Protein AF-A0A8J7N7U1-F1 (afdb_monomer)

Foldseek 3Di:
DA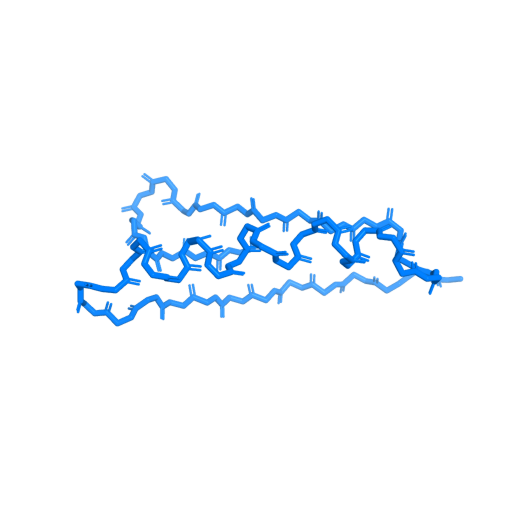DDDDDKFADDPPCLVVVVVVLVVVQVVLCVDVRCPDDDWDADPVHRRIID

Nearest PDB structures (foldseek):
  1x7v-assembly3_C  TM=9.942E-01  e=2.379E-02  Pseudomonas aeruginosa
  4zos-assembly1_C  TM=9.362E-01  e=4.449E-02  Yersinia enterocolitica subsp. enterocolitica 8081
  4zos-assembly2_B  TM=9.329E-01  e=1.025E-01  Yersinia enterocolitica subsp. enterocolitica 808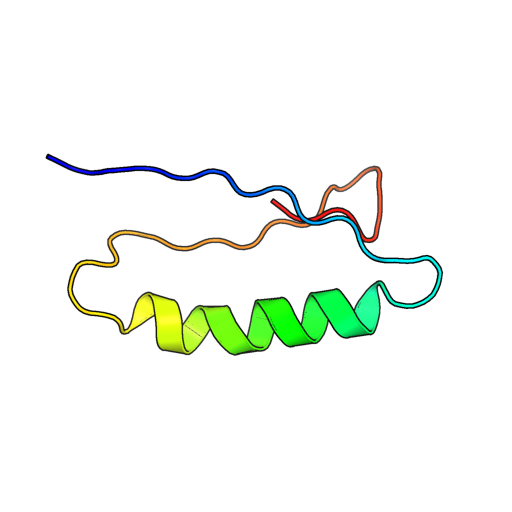1
  3e8o-assembly1_B  TM=9.232E-01  e=8.321E-02  Deinococcus radiodurans
  2omo-assembly4_E  TM=9.376E-01  e=2.363E-01  Nitrosomonas europaea

Mean predicted aligned error: 2.2 Å

Solvent-accessible surface area (backbone atoms only — not comparable to full-atom values): 3400 Å² total; per-residue (Å²): 138,88,86,88,85,89,57,82,46,73,44,57,93,95,31,35,66,62,48,50,53,55,53,58,65,47,45,64,62,52,57,69,37,91,86,49,86,79,82,77,85,43,69,43,90,90,42,84,40,31,34,66

Sequence (52 aa):
MALTIVAELIARPGREDDLREALKAIVPPTLAEPGCIRYDMHEDNLRPGHFI

Radius of gyration: 12.23 Å; Cα contacts (8 Å, |Δi|>4): 47; chains: 1; bounding box: 37×16×30 Å

pLDDT: mean 96.82, std 2.01, range [84.81, 98.19]

Structure (mmCIF, N/CA/C/O backbone):
data_AF-A0A8J7N7U1-F1
#
_entry.id   AF-A0A8J7N7U1-F1
#
loop_
_atom_site.group_PDB
_atom_site.id
_atom_site.type_symbol
_atom_site.label_atom_id
_atom_site.label_alt_id
_atom_site.label_comp_id
_atom_site.label_asym_id
_atom_site.label_entity_id
_atom_site.label_seq_id
_atom_site.pdbx_PDB_ins_code
_atom_site.Cartn_x
_atom_site.Cartn_y
_atom_site.Cartn_z
_atom_site.occupancy
_atom_site.B_iso_or_equiv
_atom_site.auth_seq_id
_atom_site.auth_comp_id
_atom_site.auth_asym_id
_atom_site.auth_atom_id
_atom_site.pdbx_PDB_model_num
ATOM 1 N N . MET A 1 1 ? 19.758 11.593 -6.226 1.00 84.81 1 MET A N 1
ATOM 2 C CA . MET A 1 1 ? 19.238 11.774 -4.854 1.00 84.81 1 MET A CA 1
ATOM 3 C C . MET A 1 1 ? 17.815 11.242 -4.842 1.00 84.81 1 MET A C 1
ATOM 5 O O . MET A 1 1 ? 17.099 11.553 -5.783 1.00 84.81 1 MET A O 1
ATOM 9 N N . ALA A 1 2 ? 17.444 10.396 -3.879 1.00 93.31 2 ALA A N 1
ATOM 10 C CA . ALA A 1 2 ? 16.102 9.811 -3.787 1.00 93.31 2 ALA A CA 1
ATOM 11 C C . ALA A 1 2 ? 15.241 10.605 -2.791 1.00 93.31 2 ALA A C 1
ATOM 13 O O . ALA A 1 2 ? 15.773 11.101 -1.798 1.00 93.31 2 ALA A O 1
ATOM 14 N N . LEU A 1 3 ? 13.939 10.720 -3.063 1.00 96.56 3 LEU A N 1
ATOM 15 C CA . LEU A 1 3 ? 12.950 11.305 -2.157 1.00 96.56 3 LEU A CA 1
ATOM 16 C C . LEU A 1 3 ? 12.049 10.186 -1.632 1.00 96.56 3 LEU A C 1
ATOM 18 O O . LEU A 1 3 ? 11.534 9.399 -2.421 1.00 96.56 3 LEU A O 1
ATOM 22 N N . THR A 1 4 ? 11.845 10.151 -0.319 1.00 97.31 4 THR A N 1
ATOM 23 C CA . THR A 1 4 ? 10.912 9.227 0.333 1.00 97.31 4 THR A CA 1
ATOM 24 C C . THR A 1 4 ? 9.767 10.031 0.931 1.00 97.31 4 THR A C 1
ATOM 26 O O . THR A 1 4 ? 10.007 11.016 1.628 1.00 97.31 4 THR A O 1
ATOM 29 N N . ILE A 1 5 ? 8.535 9.605 0.662 1.00 97.12 5 ILE A N 1
ATOM 30 C CA . ILE A 1 5 ? 7.306 10.209 1.183 1.00 97.12 5 ILE A CA 1
ATOM 31 C C . ILE A 1 5 ? 6.587 9.150 2.020 1.00 97.12 5 ILE A C 1
ATOM 33 O O . ILE A 1 5 ? 6.513 7.996 1.607 1.00 97.12 5 ILE A O 1
ATOM 37 N N . VAL A 1 6 ? 6.070 9.551 3.181 1.00 97.25 6 VAL A N 1
ATOM 38 C CA . VAL A 1 6 ? 5.168 8.744 4.013 1.00 97.25 6 VAL A CA 1
ATOM 39 C C . VAL A 1 6 ? 3.835 9.478 4.054 1.00 97.25 6 VAL A C 1
ATOM 41 O O . VAL A 1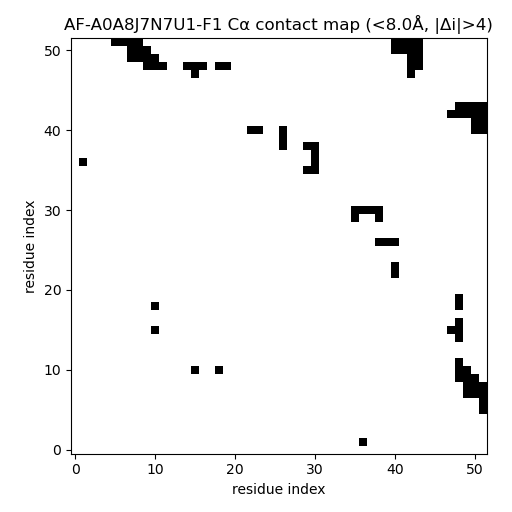 6 ? 3.800 10.643 4.454 1.00 97.25 6 VAL A O 1
ATOM 44 N N . ALA A 1 7 ? 2.769 8.835 3.586 1.00 96.38 7 ALA A N 1
ATOM 45 C CA . ALA A 1 7 ? 1.442 9.431 3.504 1.00 96.38 7 ALA A CA 1
ATOM 46 C C . ALA A 1 7 ? 0.480 8.652 4.398 1.00 96.38 7 ALA A C 1
ATOM 48 O O . ALA A 1 7 ? 0.302 7.459 4.210 1.00 96.38 7 ALA A O 1
ATOM 49 N N . GLU A 1 8 ? -0.161 9.331 5.347 1.00 96.94 8 GLU A N 1
ATOM 50 C CA . GLU A 1 8 ? -1.152 8.702 6.223 1.00 96.94 8 GLU A CA 1
ATOM 51 C C . GLU A 1 8 ? -2.561 8.910 5.659 1.00 96.94 8 GLU A C 1
ATOM 53 O O . GLU A 1 8 ? -2.975 10.042 5.387 1.00 96.94 8 GLU A O 1
ATOM 58 N N . LEU A 1 9 ? -3.314 7.822 5.496 1.00 97.75 9 LEU A N 1
ATOM 59 C CA . LEU A 1 9 ? -4.701 7.852 5.042 1.00 97.75 9 LEU A CA 1
ATOM 60 C C . LEU A 1 9 ? -5.599 7.104 6.023 1.00 97.75 9 LEU A C 1
ATOM 62 O O . LEU A 1 9 ? -5.416 5.918 6.283 1.00 97.75 9 LEU A O 1
ATOM 66 N N . ILE A 1 10 ? -6.615 7.796 6.538 1.00 98.12 10 ILE A N 1
ATOM 67 C CA . ILE A 1 10 ? -7.591 7.237 7.478 1.00 98.12 10 ILE A CA 1
ATOM 68 C C . ILE A 1 10 ? -8.944 7.137 6.773 1.00 98.12 10 ILE A C 1
ATOM 70 O O . ILE A 1 10 ? -9.496 8.140 6.307 1.00 98.12 10 ILE A O 1
ATOM 74 N N . ALA A 1 11 ? -9.487 5.924 6.698 1.00 98.12 11 ALA A N 1
ATOM 75 C CA . ALA A 1 11 ? -10.814 5.673 6.166 1.00 98.12 11 ALA A CA 1
ATOM 76 C C . ALA A 1 11 ? -11.885 6.365 7.017 1.00 98.12 11 ALA A C 1
ATOM 78 O O . ALA A 1 11 ? -11.796 6.462 8.242 1.00 98.12 11 ALA A O 1
ATOM 79 N N . ARG A 1 12 ? -12.954 6.815 6.357 1.00 97.94 12 ARG A N 1
ATOM 80 C CA . ARG A 1 12 ? -14.185 7.152 7.080 1.00 97.94 12 ARG A CA 1
ATOM 81 C C . ARG A 1 12 ? -14.816 5.859 7.619 1.00 97.94 12 ARG A C 1
ATOM 83 O O . ARG A 1 12 ? -14.686 4.838 6.945 1.00 97.94 12 ARG A O 1
ATOM 90 N N . PRO A 1 13 ? -15.545 5.908 8.750 1.00 96.50 13 PRO A N 1
ATOM 91 C CA . PRO A 1 13 ? -16.197 4.724 9.308 1.00 96.50 13 PRO A CA 1
ATOM 92 C C . PRO A 1 13 ? -17.062 4.002 8.270 1.00 96.50 13 PRO A C 1
ATOM 94 O O . PRO A 1 13 ? -17.908 4.634 7.627 1.00 96.50 13 PRO A O 1
ATOM 97 N N . GLY A 1 14 ? -16.844 2.697 8.106 1.00 97.06 14 GLY A N 1
ATOM 98 C CA . GL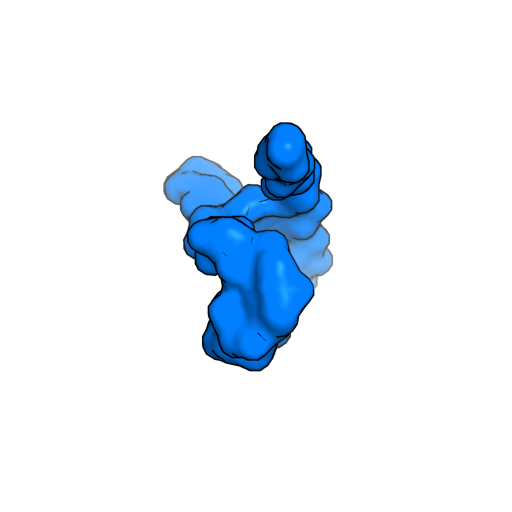Y A 1 14 ? -17.561 1.860 7.141 1.00 97.06 14 GLY A CA 1
ATOM 99 C C . GLY A 1 14 ? -17.075 1.983 5.691 1.00 97.06 14 GLY A C 1
ATOM 100 O O . GLY A 1 14 ? -17.758 1.502 4.790 1.00 97.06 14 GLY A O 1
ATOM 101 N N . ARG A 1 15 ? -15.945 2.658 5.442 1.00 97.88 15 ARG A N 1
ATOM 102 C CA . ARG A 1 15 ? -15.297 2.790 4.121 1.00 97.88 15 ARG A CA 1
ATOM 103 C C . ARG A 1 15 ? -13.871 2.242 4.096 1.00 97.88 15 ARG A C 1
ATOM 105 O O . ARG A 1 15 ? -13.069 2.630 3.249 1.00 97.88 15 ARG A O 1
ATOM 112 N N . GLU A 1 16 ? -13.537 1.376 5.041 1.00 97.50 16 GLU A N 1
ATOM 113 C CA . GLU A 1 16 ? -12.215 0.773 5.179 1.00 97.50 16 GLU A CA 1
ATOM 114 C C . GLU A 1 16 ? -11.871 -0.061 3.937 1.00 97.50 16 GLU A C 1
ATOM 116 O O . GLU A 1 16 ? -10.805 0.124 3.353 1.00 97.50 16 GLU A O 1
ATOM 121 N N . ASP A 1 17 ? -12.802 -0.902 3.477 1.00 97.75 17 ASP A N 1
ATOM 122 C CA . ASP A 1 17 ? -12.648 -1.683 2.244 1.00 97.75 17 ASP A CA 1
ATOM 123 C C . ASP A 1 17 ? -12.613 -0.807 0.988 1.00 97.75 17 ASP A C 1
ATOM 125 O O . ASP A 1 17 ? -11.762 -1.023 0.128 1.00 97.75 17 ASP A O 1
ATOM 129 N N . ASP A 1 18 ? -13.459 0.227 0.904 1.00 98.00 18 ASP A N 1
ATOM 130 C CA . ASP A 1 18 ? -13.444 1.167 -0.227 1.00 98.00 18 ASP A CA 1
ATOM 131 C C . ASP A 1 18 ? -12.065 1.828 -0.376 1.00 98.00 18 ASP A C 1
ATOM 133 O O . ASP A 1 18 ? -11.523 1.924 -1.480 1.00 98.00 18 ASP A O 1
ATOM 137 N N . LEU A 1 19 ? -11.488 2.293 0.741 1.00 97.81 19 LEU A N 1
ATOM 138 C CA . LEU A 1 19 ? -10.166 2.912 0.744 1.00 97.81 19 LEU A CA 1
ATOM 139 C C . LEU A 1 19 ? -9.077 1.887 0.412 1.00 97.81 19 LEU A C 1
ATOM 141 O O . LEU A 1 19 ? -8.202 2.182 -0.399 1.00 97.81 19 LEU A O 1
ATOM 145 N N . ARG A 1 20 ? -9.150 0.681 0.987 1.00 97.44 20 ARG A N 1
ATOM 146 C CA . ARG A 1 20 ? -8.193 -0.401 0.729 1.00 97.44 20 ARG A CA 1
ATOM 147 C C . ARG A 1 20 ? -8.137 -0.761 -0.751 1.00 97.44 20 ARG A C 1
ATOM 149 O O . ARG A 1 20 ? -7.051 -0.853 -1.317 1.00 97.44 20 ARG A O 1
ATOM 156 N N . GLU A 1 21 ? -9.286 -0.961 -1.386 1.00 98.12 21 GLU A N 1
ATOM 157 C CA . GLU A 1 21 ? -9.346 -1.336 -2.799 1.00 98.12 21 GLU A CA 1
ATOM 158 C C . GLU A 1 21 ? -8.902 -0.186 -3.711 1.00 98.12 21 GLU A C 1
ATOM 160 O O . GLU A 1 21 ? -8.174 -0.420 -4.678 1.00 98.12 21 GLU A O 1
ATOM 165 N N . ALA A 1 22 ? -9.232 1.064 -3.367 1.00 97.50 22 ALA A N 1
ATOM 166 C CA . ALA A 1 22 ? -8.723 2.231 -4.084 1.00 97.50 22 ALA A CA 1
ATOM 167 C C . ALA A 1 22 ? -7.189 2.344 -4.000 1.00 97.50 22 ALA A C 1
ATOM 169 O O . ALA A 1 22 ? -6.537 2.578 -5.018 1.00 97.50 22 ALA A O 1
ATOM 170 N N . LEU A 1 23 ? -6.603 2.136 -2.815 1.00 97.69 23 LEU A N 1
ATOM 171 C CA . LEU A 1 23 ? -5.152 2.167 -2.622 1.00 97.69 23 LEU A CA 1
ATOM 172 C C . LEU A 1 23 ? -4.454 1.002 -3.343 1.00 97.69 23 LEU A C 1
ATOM 174 O O . LEU A 1 23 ? -3.469 1.213 -4.047 1.00 97.69 23 LEU A O 1
ATOM 178 N N . LYS A 1 24 ? -4.995 -0.219 -3.274 1.00 97.19 24 LYS A N 1
ATOM 179 C CA . LYS A 1 24 ? -4.462 -1.361 -4.039 1.00 97.19 24 LYS A CA 1
ATOM 180 C C . LYS A 1 24 ? -4.482 -1.110 -5.545 1.00 97.19 24 LYS A C 1
ATOM 182 O O . LYS A 1 24 ? -3.538 -1.494 -6.231 1.00 97.19 24 LYS A O 1
ATOM 187 N N . ALA A 1 25 ? -5.530 -0.467 -6.062 1.00 98.00 25 ALA A N 1
ATOM 188 C CA . ALA A 1 25 ? -5.661 -0.188 -7.488 1.00 98.00 25 ALA A CA 1
ATOM 189 C C . ALA A 1 25 ? -4.590 0.785 -8.011 1.00 98.00 25 ALA A C 1
ATOM 191 O O . ALA A 1 25 ? -4.199 0.681 -9.174 1.00 98.00 25 ALA A O 1
ATOM 192 N N . ILE A 1 26 ? -4.088 1.700 -7.171 1.00 97.25 26 ILE A N 1
ATOM 193 C CA . ILE A 1 26 ? -3.049 2.663 -7.570 1.00 97.25 26 ILE A CA 1
ATOM 194 C C . ILE A 1 26 ? -1.620 2.125 -7.425 1.00 97.25 26 ILE A C 1
ATOM 196 O O . ILE A 1 26 ? -0.720 2.668 -8.065 1.00 97.25 26 ILE A O 1
ATOM 200 N N . VAL A 1 27 ? -1.385 1.053 -6.656 1.00 96.88 27 VAL A N 1
ATOM 201 C CA . VAL A 1 27 ? -0.031 0.498 -6.455 1.00 96.88 27 VAL A CA 1
ATOM 202 C C . VAL A 1 27 ? 0.612 0.058 -7.785 1.00 96.88 27 VAL A C 1
ATOM 204 O O . VAL A 1 27 ? 1.694 0.559 -8.095 1.00 96.88 27 VAL A O 1
ATOM 207 N N . PRO A 1 28 ? -0.011 -0.805 -8.623 1.00 97.69 28 PRO A N 1
ATOM 208 C CA . PRO A 1 28 ? 0.607 -1.243 -9.875 1.00 97.69 28 PRO A CA 1
ATOM 209 C C . PRO A 1 28 ? 0.941 -0.116 -10.867 1.00 97.69 28 PRO A C 1
ATOM 211 O O . PRO A 1 28 ? 2.063 -0.120 -11.376 1.00 97.69 28 PRO A O 1
ATOM 214 N N . PRO A 1 29 ? 0.040 0.847 -11.167 1.00 98.00 29 PRO A N 1
ATOM 215 C CA . PRO A 1 29 ? 0.386 1.932 -12.077 1.00 98.00 29 PRO A CA 1
ATOM 216 C C . PRO A 1 29 ? 1.458 2.854 -11.491 1.00 98.00 29 PRO A C 1
ATOM 218 O O . PRO A 1 29 ? 2.374 3.201 -12.226 1.00 98.00 29 PRO A O 1
ATOM 221 N N . THR A 1 30 ? 1.423 3.167 -10.188 1.00 97.81 30 THR A N 1
ATOM 222 C CA . THR A 1 30 ? 2.449 4.013 -9.544 1.00 97.81 30 THR A CA 1
ATOM 223 C C . THR A 1 30 ? 3.834 3.368 -9.605 1.00 97.81 30 THR A C 1
ATOM 225 O O . THR A 1 30 ? 4.828 4.038 -9.868 1.00 97.81 30 THR A O 1
ATOM 228 N N . LEU A 1 31 ? 3.923 2.048 -9.414 1.00 97.56 31 LEU A N 1
ATOM 229 C CA . LEU A 1 31 ? 5.183 1.309 -9.560 1.00 97.56 31 LEU A CA 1
ATOM 230 C C . LEU A 1 31 ? 5.730 1.329 -10.997 1.00 97.56 31 LEU A C 1
ATOM 232 O O . LEU A 1 31 ? 6.936 1.198 -11.189 1.00 97.56 31 LEU A O 1
ATOM 236 N N . ALA A 1 32 ? 4.865 1.486 -12.002 1.00 98.00 32 ALA A N 1
ATOM 237 C CA . ALA A 1 32 ? 5.265 1.578 -13.404 1.00 98.00 32 ALA A CA 1
ATOM 238 C C . ALA A 1 32 ? 5.701 2.997 -13.823 1.00 98.00 32 ALA A C 1
ATOM 240 O O . ALA A 1 32 ? 6.178 3.182 -14.946 1.00 98.00 32 ALA A O 1
ATOM 241 N N . GLU A 1 33 ? 5.541 4.004 -12.958 1.00 98.19 33 GLU A N 1
ATOM 242 C CA . GLU A 1 33 ? 5.879 5.388 -13.282 1.00 98.19 33 GLU A CA 1
ATOM 243 C C . GLU A 1 33 ? 7.400 5.605 -13.389 1.00 98.19 33 GLU A C 1
ATOM 245 O O . GLU A 1 33 ? 8.170 5.148 -12.534 1.00 98.19 33 GLU A O 1
ATOM 250 N N . PRO A 1 34 ? 7.875 6.360 -14.400 1.00 97.81 34 PRO A N 1
ATOM 251 C CA . PRO A 1 34 ? 9.283 6.715 -14.509 1.00 97.81 34 PRO A CA 1
ATOM 252 C C . PRO A 1 34 ? 9.774 7.471 -13.270 1.00 97.81 34 PRO A C 1
ATOM 254 O O . PRO A 1 34 ? 9.288 8.551 -12.946 1.00 97.81 34 PRO A O 1
ATOM 257 N N . GLY A 1 35 ? 10.787 6.920 -12.601 1.00 96.94 35 GLY A N 1
ATOM 258 C CA . GLY A 1 35 ? 11.368 7.516 -11.396 1.00 96.94 35 GLY A CA 1
ATOM 259 C C . GLY A 1 35 ? 10.748 7.030 -10.085 1.00 96.94 35 GLY A C 1
ATOM 260 O O . GLY A 1 35 ? 11.270 7.382 -9.026 1.00 96.94 35 GLY A O 1
ATOM 261 N N . CYS A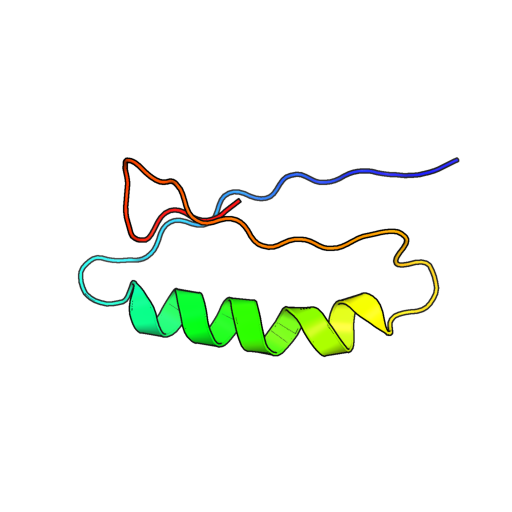 1 36 ? 9.716 6.181 -10.129 1.00 97.31 36 CYS A N 1
ATOM 262 C CA . CYS A 1 36 ? 9.242 5.477 -8.945 1.00 97.31 36 CYS A CA 1
ATOM 263 C C . CYS A 1 36 ? 10.272 4.418 -8.530 1.00 97.31 36 CYS A C 1
ATOM 265 O O . CYS A 1 36 ? 10.483 3.418 -9.213 1.00 97.31 36 CYS A O 1
ATOM 267 N N . ILE A 1 37 ? 10.967 4.668 -7.418 1.00 97.25 37 ILE A N 1
ATOM 268 C CA . ILE A 1 37 ? 11.971 3.736 -6.881 1.00 97.25 37 ILE A CA 1
ATOM 269 C C . ILE A 1 37 ? 11.284 2.641 -6.057 1.00 97.25 37 ILE A C 1
ATOM 271 O O . ILE A 1 37 ? 11.727 1.493 -6.056 1.00 97.25 37 ILE A O 1
ATOM 275 N N . ARG A 1 38 ? 10.232 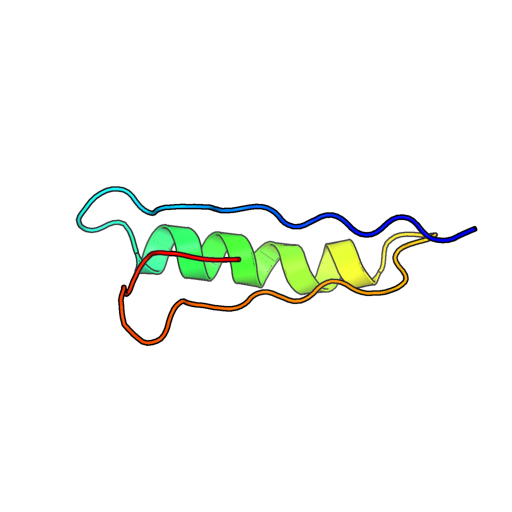3.012 -5.317 1.00 95.88 38 ARG A N 1
ATOM 276 C CA . ARG A 1 38 ? 9.492 2.148 -4.396 1.00 95.88 38 ARG A CA 1
ATOM 277 C C . ARG A 1 38 ? 8.143 2.780 -4.056 1.00 95.88 38 ARG A C 1
ATOM 279 O O . ARG A 1 38 ? 8.088 3.982 -3.804 1.00 95.88 38 ARG A O 1
ATOM 286 N N . TYR A 1 39 ? 7.102 1.960 -3.989 1.00 97.38 39 TYR A N 1
ATOM 287 C CA . TYR A 1 39 ? 5.787 2.337 -3.482 1.00 97.38 39 TYR A CA 1
ATOM 288 C C . TYR A 1 39 ? 5.185 1.131 -2.760 1.00 97.38 39 TYR A C 1
ATOM 290 O O . TYR A 1 39 ? 4.915 0.113 -3.394 1.00 97.38 39 TYR A O 1
ATOM 298 N N . ASP A 1 40 ? 5.003 1.245 -1.447 1.00 95.69 40 ASP A N 1
ATOM 299 C CA . ASP A 1 40 ? 4.356 0.219 -0.632 1.00 95.69 40 ASP A CA 1
ATOM 300 C C . ASP A 1 40 ? 3.115 0.804 0.020 1.00 95.69 40 ASP A C 1
ATOM 302 O O . ASP A 1 40 ? 3.106 1.967 0.411 1.00 95.69 40 ASP A O 1
ATOM 306 N N . MET A 1 41 ? 2.097 -0.035 0.157 1.00 96.38 41 MET A N 1
ATOM 307 C CA . MET A 1 41 ? 0.909 0.258 0.941 1.00 96.38 41 MET A CA 1
ATOM 308 C C . MET A 1 41 ? 0.914 -0.666 2.154 1.00 96.38 41 MET A C 1
ATOM 310 O O . MET A 1 41 ? 0.887 -1.891 1.999 1.00 96.38 41 MET A O 1
ATOM 314 N N . HIS A 1 42 ? 0.904 -0.092 3.351 1.00 97.00 42 HIS A N 1
ATOM 315 C CA . HIS A 1 42 ? 0.732 -0.822 4.598 1.00 97.00 42 HIS A CA 1
ATOM 316 C C . HIS A 1 42 ? -0.604 -0.466 5.247 1.00 97.00 42 HIS A C 1
ATOM 318 O O . HIS A 1 42 ? -1.075 0.663 5.159 1.00 97.00 42 HIS A O 1
ATOM 324 N N . GLU A 1 43 ? -1.211 -1.434 5.927 1.00 96.94 43 GLU A N 1
ATOM 325 C CA . GLU A 1 43 ? -2.347 -1.200 6.819 1.00 96.94 43 GLU A CA 1
ATOM 326 C C . GLU A 1 4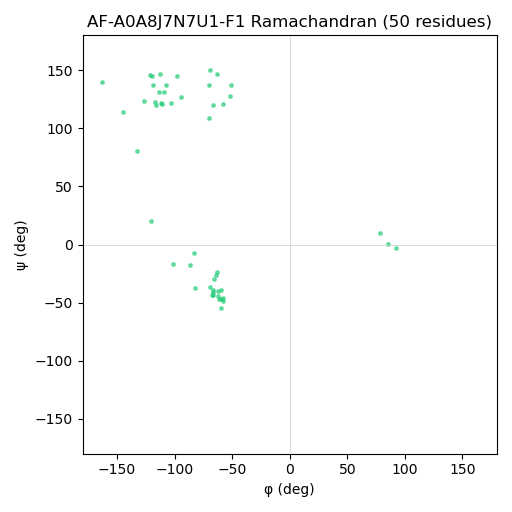3 ? -1.869 -1.345 8.269 1.00 96.94 43 GLU A C 1
ATOM 328 O O . GLU A 1 43 ? -1.084 -2.242 8.587 1.00 96.94 43 GLU A O 1
ATOM 333 N N . ASP A 1 44 ? -2.309 -0.446 9.147 1.00 97.06 44 ASP A N 1
ATOM 334 C CA . ASP A 1 44 ? -1.986 -0.485 10.571 1.00 97.06 44 ASP A CA 1
ATOM 335 C C . ASP A 1 44 ? -2.628 -1.721 11.221 1.00 97.06 44 ASP A C 1
ATOM 337 O O . ASP A 1 44 ? -3.849 -1.880 11.254 1.00 97.06 44 ASP A O 1
ATOM 341 N N . ASN A 1 45 ? -1.790 -2.588 11.793 1.00 95.38 45 ASN A N 1
ATOM 342 C CA . ASN A 1 45 ? -2.223 -3.841 12.415 1.00 95.38 45 ASN A CA 1
ATOM 343 C C . ASN A 1 45 ? -3.154 -3.645 13.624 1.00 95.38 45 ASN A C 1
ATOM 345 O O . ASN A 1 45 ? -3.875 -4.570 13.995 1.00 95.38 45 ASN A O 1
ATOM 349 N N . LEU A 1 46 ? -3.102 -2.484 14.283 1.00 96.69 46 LEU A N 1
ATOM 350 C CA . LEU A 1 46 ? -3.901 -2.179 15.474 1.00 96.69 46 LEU A CA 1
ATOM 351 C C . LEU A 1 46 ? -5.108 -1.293 15.156 1.00 96.69 46 LEU A C 1
ATOM 353 O O . LEU A 1 46 ? -6.023 -1.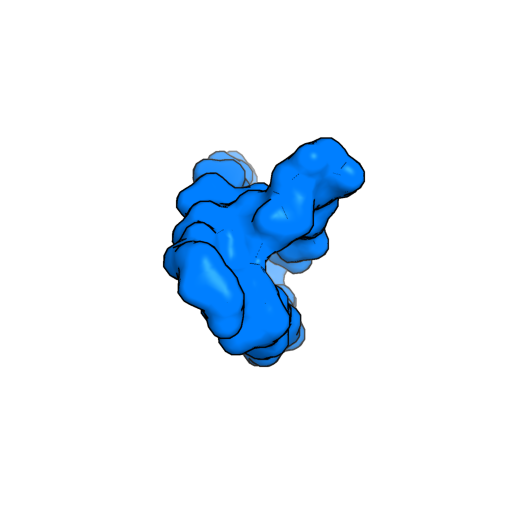194 15.976 1.00 96.69 46 LEU A O 1
ATOM 357 N N . ARG A 1 47 ? -5.112 -0.633 13.992 1.00 95.00 47 ARG A N 1
ATOM 358 C CA . ARG A 1 47 ? -6.151 0.316 13.573 1.00 95.00 47 ARG A CA 1
ATOM 359 C C . ARG A 1 47 ? -6.588 0.024 12.132 1.00 95.00 47 ARG A C 1
ATOM 361 O O . ARG A 1 47 ? -6.146 0.721 11.219 1.00 95.00 47 ARG A O 1
ATOM 368 N N . PRO A 1 48 ? -7.473 -0.970 11.923 1.00 92.81 48 PRO A N 1
ATOM 369 C CA . PRO A 1 48 ? -8.041 -1.247 10.607 1.00 92.81 48 PRO A CA 1
ATOM 370 C C . PRO A 1 48 ? -8.624 0.019 9.973 1.00 92.81 48 PRO A C 1
ATOM 372 O O . PRO A 1 48 ? -9.279 0.812 10.653 1.00 92.81 48 PRO A O 1
ATOM 375 N N . GLY A 1 49 ? -8.369 0.221 8.680 1.00 96.00 49 GLY A N 1
ATOM 376 C CA . GLY A 1 49 ? -8.753 1.450 7.980 1.00 96.00 49 GLY A CA 1
ATOM 377 C C . GLY A 1 49 ? -7.756 2.611 8.093 1.00 96.00 49 GLY A C 1
ATOM 378 O O . GLY A 1 49 ? -8.017 3.672 7.525 1.00 96.00 49 GLY A O 1
ATOM 379 N N . HIS A 1 50 ? -6.626 2.437 8.783 1.00 98.12 50 HIS A N 1
ATOM 380 C CA . HIS A 1 50 ? -5.497 3.366 8.747 1.00 98.12 50 HIS A CA 1
ATOM 381 C C . HIS A 1 50 ? -4.372 2.803 7.871 1.00 98.12 50 HIS A C 1
ATOM 383 O O . HIS A 1 50 ? -3.869 1.712 8.135 1.00 98.12 50 HIS A O 1
ATOM 389 N N . PHE A 1 51 ? -3.980 3.547 6.838 1.00 97.88 51 PHE A N 1
ATOM 390 C CA . PHE A 1 51 ? -3.002 3.134 5.834 1.00 97.88 51 PHE A CA 1
ATOM 391 C C . PHE A 1 51 ? -1.819 4.100 5.776 1.00 97.88 51 PHE A C 1
ATOM 393 O O . PHE A 1 51 ? -2.007 5.305 5.965 1.00 97.88 51 PHE A O 1
ATOM 400 N N . ILE A 1 52 ? -0.631 3.554 5.501 1.00 95.62 52 ILE A N 1
ATOM 401 C CA . ILE A 1 52 ? 0.666 4.250 5.444 1.00 95.62 52 ILE A CA 1
ATOM 402 C C . ILE A 1 52 ? 1.44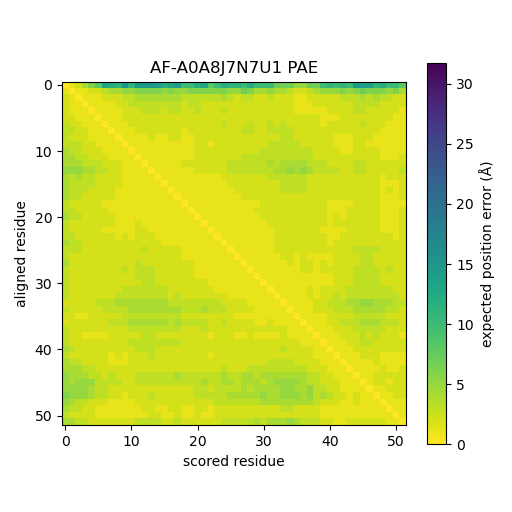2 3.829 4.197 1.00 95.62 52 ILE A C 1
ATOM 404 O O . ILE A 1 52 ? 1.417 2.610 3.896 1.00 95.62 52 ILE A O 1
#

Secondary structure (DSSP, 8-state):
--------EEPPTT-HHHHHHHHHHHHHHHHTSTT-------B-TTSTTEE-